Protein AF-A0A3B9EGG4-F1 (afdb_monomer)

Radius of gyration: 11.66 Å; Cα contacts (8 Å, |Δi|>4): 43; chains: 1; bounding box: 29×19×31 Å

Sequence (56 aa):
MLDSPKLTARQQQILDLIQTAIARTGAPPTRAEIAAELGFKSANAAEEHLQALARK

Structure (mmCIF, N/CA/C/O backbone):
data_AF-A0A3B9EGG4-F1
#
_entry.id   AF-A0A3B9EGG4-F1
#
loop_
_atom_site.group_PDB
_atom_site.id
_atom_site.type_symbo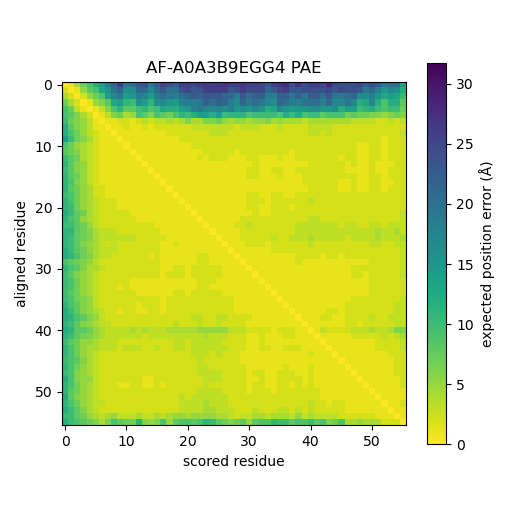l
_atom_site.label_atom_id
_atom_site.label_alt_id
_atom_site.label_comp_id
_atom_site.label_asym_id
_atom_site.label_entity_id
_atom_site.label_seq_id
_atom_site.pdbx_PDB_ins_code
_atom_site.Cartn_x
_atom_site.Cartn_y
_atom_site.Cartn_z
_atom_site.occupancy
_atom_site.B_iso_or_equiv
_atom_site.auth_seq_id
_atom_site.auth_comp_id
_atom_site.auth_asym_id
_atom_site.auth_atom_id
_atom_site.pdbx_PDB_model_num
ATOM 1 N N . MET A 1 1 ? -17.387 8.071 -23.334 1.00 43.38 1 MET A N 1
ATOM 2 C CA . MET A 1 1 ? -17.263 7.296 -22.081 1.00 43.38 1 MET A CA 1
ATOM 3 C C . MET A 1 1 ? -15.892 7.636 -21.528 1.00 43.38 1 MET A C 1
ATOM 5 O O . MET A 1 1 ? -14.992 7.807 -22.331 1.00 43.38 1 MET A O 1
ATOM 9 N N . LEU A 1 2 ? -15.751 7.899 -20.229 1.00 47.06 2 LEU A N 1
ATOM 10 C CA . LEU A 1 2 ? -14.450 8.258 -19.660 1.00 47.06 2 LEU A CA 1
ATOM 11 C C . LEU A 1 2 ? -13.597 6.987 -19.613 1.00 47.06 2 LEU A C 1
ATOM 13 O O . LEU A 1 2 ? -13.834 6.121 -18.775 1.00 47.06 2 LEU A O 1
ATOM 17 N N . ASP A 1 3 ? -12.673 6.843 -20.558 1.00 59.72 3 ASP A N 1
ATOM 18 C CA . ASP A 1 3 ? -11.745 5.717 -20.624 1.00 59.72 3 ASP A CA 1
ATOM 19 C C . ASP A 1 3 ? -10.713 5.839 -19.493 1.00 59.72 3 ASP A C 1
ATOM 21 O O . ASP A 1 3 ? -9.627 6.392 -19.673 1.00 59.72 3 ASP A O 1
ATOM 25 N N . SER A 1 4 ? -11.060 5.362 -18.294 1.00 62.94 4 SER A N 1
ATOM 26 C CA . SER A 1 4 ? -10.092 5.221 -17.203 1.00 62.94 4 SER A CA 1
ATOM 27 C C . SER A 1 4 ? -8.928 4.345 -17.682 1.00 62.94 4 SER A C 1
ATOM 29 O O . SER A 1 4 ? -9.163 3.252 -18.212 1.00 62.94 4 SER A O 1
AT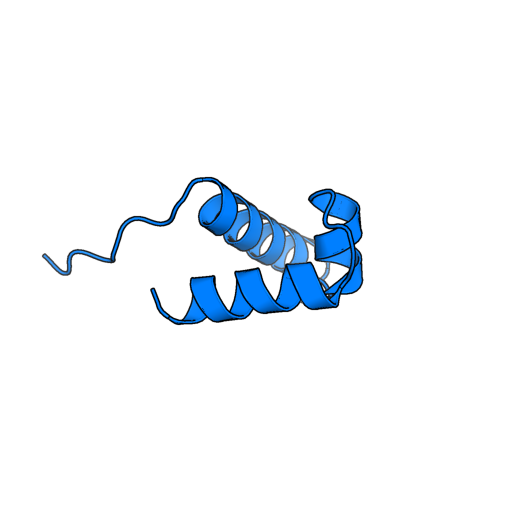OM 31 N N . PRO A 1 5 ? -7.670 4.791 -17.534 1.00 69.94 5 PRO A N 1
ATOM 32 C CA . PRO A 1 5 ? -6.538 4.059 -18.074 1.00 69.94 5 PRO A CA 1
ATOM 33 C C . PRO A 1 5 ? -6.439 2.683 -17.418 1.00 69.94 5 PRO A C 1
ATOM 35 O O . PRO A 1 5 ? -6.418 2.543 -16.196 1.00 69.94 5 PRO A O 1
ATOM 38 N N . LYS A 1 6 ? -6.353 1.647 -18.259 1.00 85.88 6 LYS A N 1
ATOM 39 C CA . LYS A 1 6 ? -6.265 0.256 -17.812 1.00 85.88 6 LYS A CA 1
ATOM 40 C C . LYS A 1 6 ? -5.058 0.074 -16.888 1.00 85.88 6 LYS A C 1
ATOM 42 O O . LYS A 1 6 ? -3.915 0.332 -17.280 1.00 85.88 6 LYS A O 1
ATOM 47 N N . LEU A 1 7 ? -5.322 -0.383 -15.667 1.00 92.31 7 LEU A N 1
ATOM 48 C CA . LEU A 1 7 ? -4.288 -0.727 -14.699 1.00 92.31 7 LEU A CA 1
ATOM 49 C C . LEU A 1 7 ? -3.497 -1.947 -15.181 1.00 92.31 7 LEU A C 1
ATOM 51 O O . LEU A 1 7 ? -4.041 -2.872 -15.789 1.00 92.31 7 LEU A O 1
ATOM 55 N N . THR A 1 8 ? -2.197 -1.966 -14.893 1.00 93.94 8 THR A N 1
ATOM 56 C CA . THR A 1 8 ? -1.412 -3.201 -15.035 1.00 93.94 8 THR A CA 1
ATOM 57 C C . THR A 1 8 ? -1.898 -4.246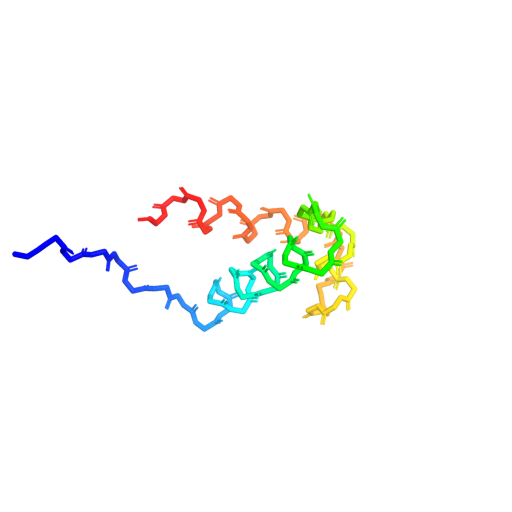 -14.027 1.00 93.94 8 THR A C 1
ATOM 59 O O . THR A 1 8 ? -2.468 -3.895 -12.995 1.00 93.94 8 THR A O 1
ATOM 62 N N . ALA A 1 9 ? -1.620 -5.531 -14.271 1.00 92.94 9 ALA A N 1
ATOM 63 C CA . ALA A 1 9 ? -2.001 -6.600 -13.342 1.00 92.94 9 ALA A CA 1
ATOM 64 C C . ALA A 1 9 ? -1.504 -6.330 -11.910 1.00 92.94 9 ALA A C 1
ATOM 66 O O . ALA A 1 9 ? -2.241 -6.510 -10.947 1.00 92.94 9 ALA A O 1
ATOM 67 N N . ARG A 1 10 ? -0.280 -5.806 -11.772 1.00 93.81 10 ARG A N 1
ATOM 68 C CA . ARG A 1 10 ? 0.293 -5.475 -10.466 1.00 93.81 10 ARG A CA 1
ATOM 69 C C . ARG A 1 10 ? -0.404 -4.294 -9.789 1.00 93.81 10 ARG A C 1
ATOM 71 O O . ARG A 1 10 ? -0.606 -4.317 -8.582 1.00 93.81 10 ARG A O 1
ATOM 78 N N . GLN A 1 11 ? -0.775 -3.273 -10.557 1.00 95.31 11 GLN A N 1
ATOM 79 C CA . GLN A 1 11 ? -1.545 -2.130 -10.061 1.00 95.31 11 GLN A CA 1
ATOM 80 C C . GLN A 1 11 ? -2.941 -2.552 -9.596 1.00 95.31 11 GLN A C 1
ATOM 82 O O . GLN A 1 11 ? -3.383 -2.116 -8.538 1.00 95.31 11 GLN A O 1
ATOM 87 N N . GLN A 1 12 ? -3.589 -3.449 -10.343 1.00 95.56 12 GLN A N 1
ATOM 88 C CA . GLN A 1 12 ? -4.876 -4.020 -9.961 1.00 95.56 12 GLN A CA 1
ATOM 89 C C . GLN A 1 12 ? -4.767 -4.815 -8.652 1.00 95.56 12 GLN A C 1
ATOM 91 O O . GLN A 1 12 ? -5.543 -4.571 -7.739 1.00 95.56 12 GLN A O 1
ATOM 96 N N . GLN A 1 13 ? -3.744 -5.666 -8.501 1.00 96.75 13 GLN A N 1
ATOM 97 C CA . GLN A 1 13 ? -3.500 -6.400 -7.250 1.00 96.75 13 GLN A CA 1
ATOM 98 C C . GLN A 1 13 ? -3.347 -5.477 -6.033 1.00 96.75 13 GLN A C 1
ATOM 100 O O . GLN A 1 13 ? -3.875 -5.772 -4.965 1.00 96.75 13 GLN A O 1
ATOM 105 N N . ILE A 1 14 ? -2.632 -4.357 -6.185 1.00 96.62 14 ILE A N 1
ATOM 106 C CA . ILE A 1 14 ? -2.482 -3.365 -5.111 1.00 96.62 14 ILE A CA 1
ATOM 107 C C . ILE A 1 14 ? -3.833 -2.728 -4.780 1.00 96.62 14 ILE A C 1
ATOM 109 O O . ILE A 1 14 ? -4.184 -2.610 -3.609 1.00 96.62 14 ILE A O 1
ATOM 113 N N . LEU A 1 15 ? -4.601 -2.341 -5.799 1.00 96.69 15 LEU A N 1
ATOM 114 C CA . LEU A 1 15 ? -5.918 -1.742 -5.617 1.00 96.69 15 LEU A CA 1
ATOM 115 C C . LEU A 1 15 ? -6.898 -2.710 -4.928 1.00 96.69 15 LEU A C 1
ATOM 117 O O . LEU A 1 15 ? -7.623 -2.305 -4.020 1.00 96.69 15 LEU A O 1
ATOM 121 N N . ASP A 1 16 ? -6.900 -3.985 -5.313 1.00 97.56 16 ASP A N 1
ATOM 122 C CA . ASP A 1 16 ? -7.737 -5.020 -4.696 1.00 97.56 16 ASP A CA 1
ATOM 123 C C . ASP A 1 16 ? -7.333 -5.286 -3.243 1.00 97.56 16 ASP A C 1
ATOM 125 O O . ASP A 1 16 ? -8.199 -5.416 -2.373 1.00 97.56 16 ASP A O 1
ATOM 129 N N . LEU A 1 17 ? -6.028 -5.305 -2.951 1.00 97.94 17 LEU A N 1
ATOM 130 C CA . LEU A 1 17 ? -5.519 -5.442 -1.587 1.00 97.94 17 LEU A CA 1
ATOM 131 C C . LEU A 1 17 ? -5.964 -4.270 -0.704 1.00 97.94 17 LEU A C 1
ATOM 133 O O . LEU A 1 17 ? -6.441 -4.494 0.407 1.00 97.94 17 LEU A O 1
ATOM 137 N N . ILE A 1 18 ? -5.863 -3.032 -1.201 1.00 97.81 18 ILE A N 1
ATOM 138 C CA . ILE A 1 18 ? -6.295 -1.835 -0.465 1.00 97.81 18 ILE A CA 1
ATOM 139 C C . ILE A 1 18 ? -7.793 -1.896 -0.169 1.00 97.81 18 ILE A C 1
ATOM 141 O O . ILE A 1 18 ? -8.194 -1.720 0.980 1.00 97.81 18 ILE A O 1
ATOM 145 N N . GLN A 1 19 ? -8.617 -2.176 -1.181 1.00 98.00 19 GLN A N 1
ATOM 146 C CA . GLN A 1 19 ? -10.069 -2.276 -1.009 1.00 98.00 19 GLN A CA 1
ATOM 147 C C . GLN A 1 19 ? -10.445 -3.376 -0.013 1.00 98.00 19 GLN A C 1
ATOM 149 O O . GLN A 1 19 ? -11.268 -3.156 0.875 1.00 98.00 19 GLN A O 1
ATOM 154 N N . THR A 1 20 ? -9.807 -4.543 -0.123 1.00 98.19 20 THR A N 1
ATOM 155 C CA . THR A 1 20 ? -10.054 -5.680 0.771 1.00 98.19 20 THR A CA 1
ATOM 156 C C . THR A 1 20 ? -9.660 -5.360 2.209 1.00 98.19 20 THR A C 1
ATOM 158 O O . THR A 1 20 ? -10.405 -5.687 3.131 1.00 98.19 20 THR A O 1
ATOM 161 N N . ALA A 1 21 ? -8.514 -4.713 2.418 1.00 98.19 21 ALA A N 1
ATOM 162 C CA . ALA A 1 21 ? -8.064 -4.302 3.741 1.00 98.19 21 ALA A CA 1
ATOM 163 C C . ALA A 1 21 ? -9.032 -3.287 4.361 1.00 98.19 21 ALA A C 1
ATOM 165 O O . ALA A 1 21 ? -9.516 -3.533 5.460 1.00 98.19 21 ALA A O 1
ATOM 166 N N . ILE A 1 22 ? -9.426 -2.240 3.625 1.00 98.38 22 ILE A N 1
ATOM 167 C CA . ILE A 1 22 ? -10.405 -1.251 4.105 1.00 98.38 22 ILE A CA 1
ATOM 168 C C . ILE A 1 22 ? -11.722 -1.933 4.487 1.00 98.38 22 ILE A C 1
ATOM 170 O O . ILE A 1 22 ? -12.255 -1.672 5.563 1.00 98.38 22 ILE A O 1
ATOM 174 N N . ALA A 1 23 ? -12.226 -2.840 3.648 1.00 98.38 23 ALA A N 1
ATOM 175 C CA . ALA A 1 23 ? -13.473 -3.552 3.918 1.00 98.38 23 ALA A CA 1
ATOM 176 C C . ALA A 1 23 ? -13.399 -4.454 5.165 1.00 98.38 23 ALA A C 1
ATOM 178 O O . ALA A 1 23 ? -14.415 -4.674 5.818 1.00 98.38 23 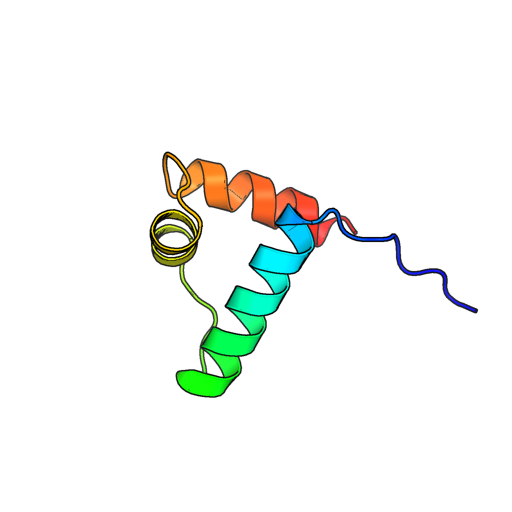ALA A O 1
ATOM 179 N N . ARG A 1 24 ? -12.216 -4.988 5.496 1.00 97.81 24 ARG A N 1
ATOM 180 C CA . ARG A 1 24 ? -12.018 -5.913 6.623 1.00 97.81 24 ARG A CA 1
ATOM 181 C C . ARG A 1 24 ? -11.635 -5.223 7.929 1.00 97.81 24 ARG A C 1
ATOM 183 O O . ARG A 1 24 ? -12.078 -5.659 8.985 1.00 97.81 24 ARG A O 1
ATOM 190 N N . THR A 1 25 ? -10.786 -4.202 7.871 1.00 97.31 25 THR A N 1
ATOM 191 C CA . THR A 1 25 ? -10.164 -3.575 9.051 1.00 97.31 25 THR A CA 1
ATOM 192 C C . THR A 1 25 ? -10.655 -2.150 9.295 1.00 97.31 25 THR A C 1
ATOM 194 O O . THR A 1 25 ? -10.413 -1.599 10.365 1.00 97.31 25 THR A O 1
ATOM 197 N N . GLY A 1 26 ? -11.332 -1.539 8.318 1.00 98.31 26 GLY A N 1
ATOM 198 C CA . GLY A 1 26 ? -11.709 -0.126 8.338 1.00 98.31 26 GLY A CA 1
ATOM 199 C C . GLY A 1 26 ? -10.576 0.830 7.944 1.00 98.31 26 GLY A C 1
ATOM 200 O O . GLY A 1 26 ? -10.789 2.040 7.949 1.00 98.31 26 GLY A O 1
ATOM 201 N N . ALA A 1 27 ? -9.390 0.322 7.589 1.00 97.75 27 ALA A N 1
ATOM 202 C CA . ALA A 1 27 ? -8.223 1.128 7.237 1.00 97.75 27 ALA A CA 1
ATOM 203 C C . ALA A 1 27 ? -7.445 0.542 6.039 1.00 97.75 27 ALA A C 1
ATOM 205 O O . ALA A 1 27 ? -7.447 -0.674 5.831 1.00 97.75 27 ALA A O 1
ATOM 206 N N . PRO A 1 28 ? -6.766 1.381 5.231 1.00 97.56 28 PRO A N 1
ATOM 207 C CA . PRO A 1 28 ? -5.879 0.892 4.181 1.00 97.56 28 PRO A CA 1
ATOM 208 C C . PRO A 1 28 ? -4.656 0.179 4.783 1.00 97.56 28 PRO A C 1
ATOM 210 O O . PRO A 1 28 ? -4.237 0.516 5.893 1.00 97.56 28 PRO A O 1
ATOM 213 N N . PRO A 1 29 ? -4.044 -0.764 4.048 1.00 98.06 29 PRO A N 1
ATOM 214 C CA . PRO A 1 29 ? -2.838 -1.429 4.502 1.00 98.06 29 PRO A CA 1
ATOM 215 C C . PRO A 1 29 ? 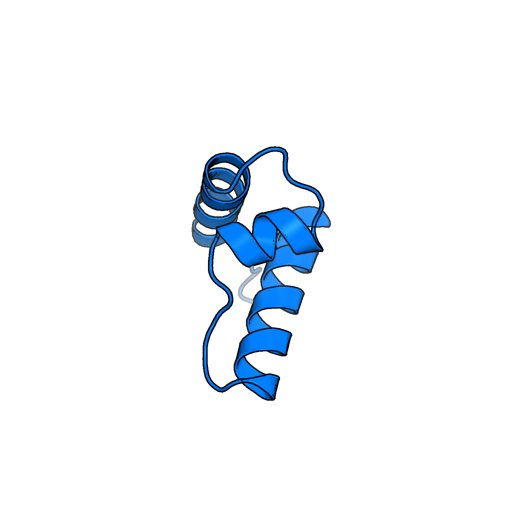-1.660 -0.452 4.447 1.00 98.06 29 PRO A C 1
ATOM 217 O O . PRO A 1 29 ? -1.566 0.418 3.575 1.00 98.06 29 PRO A O 1
ATOM 220 N N . THR A 1 30 ? -0.723 -0.615 5.367 1.00 98.00 30 THR A N 1
ATOM 221 C CA . THR A 1 30 ? 0.560 0.076 5.341 1.00 98.00 30 THR A CA 1
ATOM 222 C C . THR A 1 30 ? 1.407 -0.412 4.167 1.00 98.00 30 THR A C 1
ATOM 224 O O . THR A 1 30 ? 1.253 -1.519 3.649 1.00 98.00 30 THR A O 1
ATOM 227 N N . ARG A 1 31 ? 2.396 0.391 3.767 1.00 98.12 31 ARG A N 1
ATOM 228 C CA . ARG A 1 31 ? 3.356 0.000 2.718 1.00 98.12 31 ARG A CA 1
ATOM 229 C C . ARG A 1 31 ? 4.110 -1.291 3.064 1.00 98.12 31 ARG A C 1
ATOM 231 O O . ARG A 1 31 ? 4.485 -2.038 2.168 1.00 98.12 31 ARG A O 1
ATOM 238 N N . ALA A 1 32 ? 4.365 -1.527 4.352 1.00 98.00 32 ALA A N 1
ATOM 239 C CA . ALA A 1 32 ? 5.049 -2.724 4.826 1.00 98.00 32 ALA A CA 1
ATOM 240 C C . ALA A 1 32 ? 4.168 -3.970 4.667 1.00 98.00 32 ALA A C 1
ATOM 242 O O . ALA A 1 32 ? 4.652 -4.992 4.19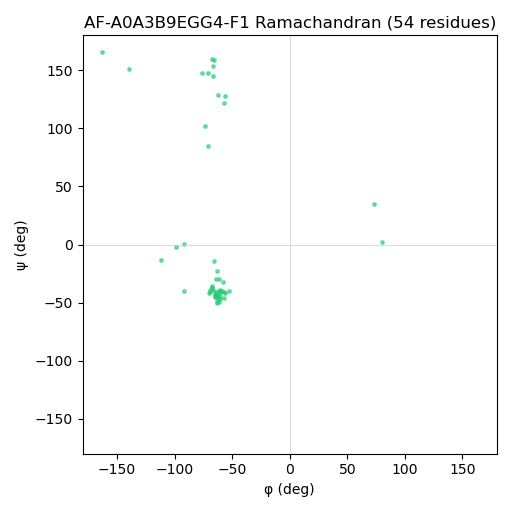2 1.00 98.00 32 ALA A O 1
ATOM 243 N N . GLU A 1 33 ? 2.875 -3.861 4.974 1.00 98.12 33 GLU A N 1
ATOM 244 C CA . GLU A 1 33 ? 1.906 -4.938 4.743 1.00 98.12 33 GLU A CA 1
ATOM 245 C C . GLU A 1 33 ? 1.746 -5.220 3.249 1.00 98.12 33 GLU A C 1
ATOM 247 O O . GLU A 1 33 ? 1.823 -6.368 2.834 1.00 98.12 33 GLU A O 1
ATOM 252 N N . ILE A 1 34 ? 1.650 -4.183 2.410 1.00 97.88 34 ILE A N 1
ATOM 253 C CA . ILE A 1 34 ? 1.619 -4.354 0.948 1.00 97.88 34 ILE A CA 1
ATOM 254 C C . ILE A 1 34 ? 2.887 -5.064 0.456 1.00 97.88 34 ILE A C 1
ATOM 256 O O . ILE A 1 34 ? 2.820 -5.919 -0.428 1.00 97.88 34 ILE A O 1
ATOM 260 N N . ALA A 1 35 ? 4.050 -4.722 1.016 1.00 97.88 35 ALA A N 1
ATOM 261 C CA . ALA A 1 35 ? 5.300 -5.380 0.671 1.00 97.88 35 ALA A CA 1
ATOM 262 C C . ALA A 1 35 ? 5.314 -6.859 1.059 1.00 97.88 35 ALA A C 1
ATOM 264 O O . ALA A 1 35 ? 5.699 -7.683 0.230 1.00 97.88 35 ALA A O 1
ATOM 265 N N . ALA A 1 36 ? 4.862 -7.186 2.267 1.00 97.81 36 ALA A N 1
ATOM 266 C CA . ALA A 1 36 ? 4.773 -8.559 2.744 1.00 97.81 36 ALA A CA 1
ATOM 267 C C . ALA A 1 36 ? 3.786 -9.391 1.907 1.00 97.81 36 ALA A C 1
ATOM 269 O O . ALA A 1 36 ? 4.162 -10.438 1.388 1.00 97.81 36 ALA A O 1
ATOM 270 N N . GLU A 1 37 ? 2.569 -8.885 1.697 1.00 97.19 37 GLU A N 1
ATOM 271 C CA . GLU A 1 37 ? 1.485 -9.603 1.011 1.00 97.19 37 GLU A CA 1
ATOM 272 C C . GLU A 1 37 ? 1.771 -9.826 -0.477 1.00 97.19 37 GLU A C 1
ATOM 274 O O . GLU A 1 37 ? 1.442 -10.867 -1.042 1.00 97.19 37 GLU A O 1
ATOM 279 N N . LEU A 1 38 ? 2.394 -8.847 -1.139 1.00 96.38 38 LEU A N 1
ATOM 280 C CA . LEU A 1 38 ? 2.641 -8.912 -2.577 1.00 96.38 38 LEU A CA 1
ATOM 281 C C . LEU A 1 38 ? 4.067 -9.363 -2.928 1.00 96.38 38 LEU A C 1
ATOM 283 O O . LEU A 1 38 ? 4.384 -9.482 -4.116 1.00 96.38 38 LEU A O 1
ATOM 287 N N . GLY A 1 39 ? 4.932 -9.603 -1.940 1.00 96.88 39 GLY A N 1
ATOM 288 C CA . GLY A 1 39 ? 6.309 -10.064 -2.143 1.00 96.88 39 GLY A CA 1
ATOM 289 C C . GLY A 1 39 ? 7.259 -8.991 -2.684 1.00 96.88 39 GLY A C 1
ATOM 290 O O . GLY A 1 39 ? 8.134 -9.286 -3.500 1.00 96.88 39 GLY A O 1
ATOM 291 N N . PHE A 1 40 ? 7.087 -7.728 -2.284 1.00 96.62 40 PHE A N 1
ATOM 292 C CA . PHE A 1 40 ? 8.067 -6.687 -2.600 1.00 96.62 40 PHE A CA 1
ATOM 293 C C . PHE A 1 40 ? 9.303 -6.803 -1.706 1.00 96.62 40 PHE A C 1
ATOM 295 O O . PHE A 1 40 ? 9.222 -7.142 -0.531 1.00 96.62 40 PHE A O 1
ATOM 302 N N . LYS A 1 41 ? 10.464 -6.436 -2.258 1.00 94.81 41 LYS A N 1
ATOM 303 C CA . LYS A 1 41 ? 11.747 -6.474 -1.537 1.00 94.81 41 LYS A CA 1
ATOM 304 C C . LYS A 1 41 ? 11.799 -5.524 -0.333 1.00 94.81 41 LYS A C 1
ATOM 306 O O . LYS A 1 41 ? 12.634 -5.707 0.545 1.00 94.81 41 LYS A O 1
ATOM 311 N N . SER A 1 42 ? 10.964 -4.484 -0.317 1.00 96.50 42 SER A N 1
ATOM 312 C CA . SER A 1 42 ? 10.888 -3.501 0.765 1.00 96.50 42 SER A CA 1
ATOM 313 C C . SER A 1 42 ? 9.587 -2.694 0.707 1.00 96.50 42 SER A C 1
ATOM 315 O O . SER A 1 42 ? 8.911 -2.647 -0.323 1.00 96.50 42 SER A O 1
ATOM 317 N N . ALA A 1 43 ? 9.273 -1.992 1.800 1.00 97.25 43 ALA A N 1
ATOM 318 C CA . ALA A 1 43 ? 8.166 -1.035 1.849 1.00 97.25 43 ALA A CA 1
ATOM 319 C C . ALA A 1 43 ? 8.342 0.135 0.860 1.00 97.25 43 ALA A C 1
ATOM 321 O O . ALA A 1 43 ? 7.350 0.665 0.368 1.00 97.25 43 ALA A O 1
ATOM 322 N N . ASN A 1 44 ? 9.585 0.519 0.546 1.00 97.56 44 ASN A N 1
ATOM 323 C CA . ASN A 1 44 ? 9.860 1.567 -0.441 1.00 97.56 44 ASN A CA 1
ATOM 324 C C . ASN A 1 44 ? 9.498 1.102 -1.856 1.00 97.56 44 AS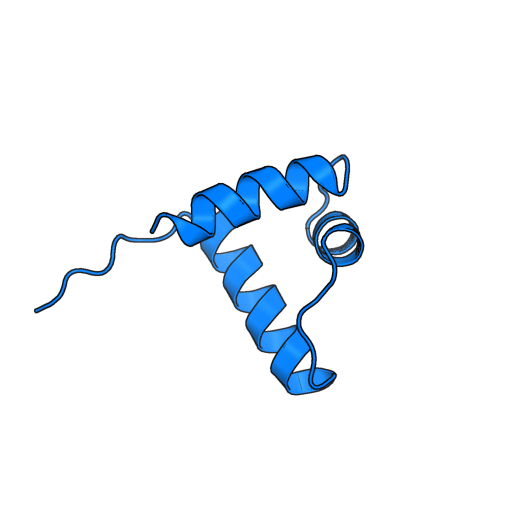N A C 1
ATOM 326 O O . ASN A 1 44 ? 8.866 1.849 -2.590 1.00 97.56 44 ASN A O 1
ATOM 330 N N . ALA A 1 45 ? 9.801 -0.153 -2.209 1.00 96.31 45 ALA A N 1
ATOM 331 C CA . ALA A 1 45 ? 9.376 -0.705 -3.495 1.00 96.31 45 ALA A CA 1
ATOM 332 C C . ALA A 1 45 ? 7.840 -0.710 -3.615 1.00 96.31 45 ALA A C 1
ATOM 334 O O . ALA A 1 45 ? 7.296 -0.335 -4.651 1.00 96.31 45 ALA A O 1
ATOM 335 N N . ALA A 1 46 ? 7.122 -1.066 -2.542 1.00 97.19 46 ALA A N 1
ATOM 336 C CA . ALA A 1 46 ? 5.663 -0.950 -2.514 1.00 97.19 46 ALA A CA 1
ATOM 337 C C . ALA A 1 46 ? 5.188 0.504 -2.713 1.00 97.19 46 ALA A C 1
ATOM 339 O O . ALA A 1 46 ? 4.219 0.735 -3.434 1.00 97.19 46 ALA A O 1
ATOM 340 N N . GLU A 1 47 ? 5.884 1.485 -2.128 1.00 97.56 47 GLU A N 1
ATOM 341 C CA . GLU A 1 47 ? 5.589 2.908 -2.324 1.00 97.56 47 GLU A CA 1
ATOM 342 C C . GLU A 1 47 ? 5.714 3.345 -3.783 1.00 97.56 47 GLU A C 1
ATOM 344 O O . GLU A 1 47 ? 4.806 3.993 -4.296 1.00 97.56 47 GLU A O 1
ATOM 349 N N . GLU A 1 48 ? 6.794 2.979 -4.472 1.00 97.06 48 GLU A N 1
ATOM 350 C CA . GLU A 1 48 ? 6.988 3.345 -5.881 1.00 97.06 48 GLU A CA 1
ATOM 351 C C . GLU A 1 48 ? 5.823 2.845 -6.746 1.00 97.06 48 GLU A C 1
ATOM 353 O O . GLU A 1 48 ? 5.288 3.574 -7.588 1.00 97.06 48 GLU A O 1
ATOM 358 N N . HIS A 1 49 ? 5.356 1.622 -6.484 1.00 95.62 49 HIS A N 1
ATOM 359 C CA . HIS A 1 49 ? 4.185 1.072 -7.158 1.00 95.62 49 HIS A CA 1
ATOM 360 C C . HIS A 1 49 ? 2.878 1.789 -6.785 1.00 95.62 49 HIS A C 1
ATOM 362 O O . HIS A 1 49 ? 2.038 1.990 -7.665 1.00 95.62 49 HIS A O 1
ATOM 368 N N . LEU A 1 50 ? 2.706 2.207 -5.527 1.00 96.62 50 LEU A N 1
ATOM 369 C CA . LEU A 1 50 ? 1.565 3.025 -5.096 1.00 96.62 50 LEU A CA 1
ATOM 370 C C . LEU A 1 50 ? 1.561 4.395 -5.781 1.00 96.62 50 LEU A C 1
ATOM 372 O O . LEU A 1 50 ? 0.526 4.821 -6.289 1.00 96.62 50 LEU A O 1
ATOM 376 N N . GLN A 1 51 ? 2.714 5.062 -5.866 1.00 96.12 51 GLN A N 1
ATOM 377 C CA . GLN A 1 51 ? 2.845 6.336 -6.572 1.00 96.12 51 GLN A CA 1
ATOM 378 C C . GLN A 1 51 ? 2.519 6.182 -8.062 1.00 96.12 51 GLN A C 1
ATOM 380 O O . GLN A 1 51 ? 1.859 7.040 -8.642 1.00 96.12 51 GLN A O 1
ATOM 385 N N . ALA A 1 52 ? 2.946 5.083 -8.689 1.00 93.44 52 ALA A N 1
ATOM 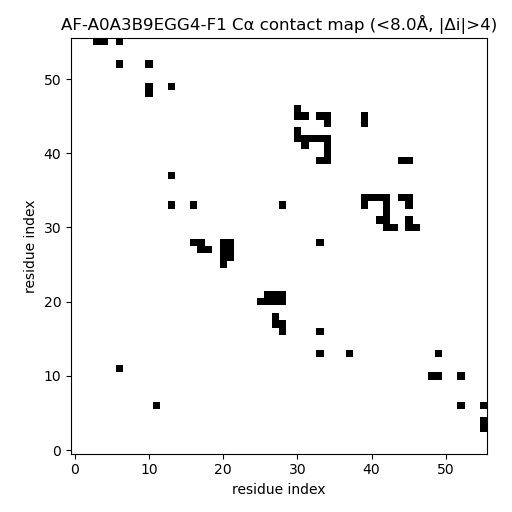386 C CA . ALA A 1 52 ? 2.612 4.790 -10.080 1.00 93.44 52 ALA A CA 1
ATOM 387 C C . ALA A 1 52 ? 1.118 4.481 -10.280 1.00 93.44 52 ALA A C 1
ATOM 389 O O . ALA A 1 52 ? 0.561 4.835 -11.317 1.00 93.44 52 ALA A O 1
ATOM 390 N N . LEU A 1 53 ? 0.473 3.812 -9.317 1.00 93.38 53 LEU A N 1
ATOM 391 C CA . LEU A 1 53 ? -0.972 3.569 -9.313 1.00 93.38 53 LEU A CA 1
ATOM 392 C C . LEU A 1 53 ? -1.760 4.880 -9.184 1.00 93.38 53 LEU A C 1
ATOM 394 O O . LEU A 1 53 ? -2.699 5.082 -9.938 1.00 93.38 53 LEU A O 1
ATOM 398 N N . ALA A 1 54 ? -1.341 5.795 -8.308 1.00 92.62 54 ALA A N 1
ATOM 399 C CA . ALA A 1 54 ? -2.016 7.077 -8.083 1.00 92.62 54 ALA A CA 1
ATOM 400 C C . ALA A 1 54 ? -1.984 8.039 -9.289 1.00 92.62 54 ALA A C 1
ATOM 402 O O . ALA A 1 54 ? -2.700 9.035 -9.301 1.00 92.62 54 ALA A O 1
ATOM 403 N N . ARG A 1 55 ? -1.136 7.771 -10.290 1.00 89.50 55 ARG A N 1
ATOM 404 C CA . ARG A 1 55 ? -1.024 8.561 -11.531 1.00 89.50 55 ARG A CA 1
ATOM 405 C C . ARG A 1 55 ? -1.916 8.044 -12.670 1.00 89.50 55 ARG A C 1
ATOM 407 O O . ARG A 1 55 ? -1.811 8.558 -13.782 1.00 89.50 55 ARG A O 1
ATOM 414 N N . LYS A 1 56 ? -2.691 6.984 -12.436 1.00 84.12 56 LYS A N 1
ATOM 415 C CA . LYS A 1 56 ? -3.653 6.413 -13.388 1.00 84.12 56 LYS A CA 1
ATOM 416 C C . LYS A 1 56 ? -5.020 7.041 -13.165 1.00 84.12 56 LYS A C 1
ATOM 418 O O . LYS A 1 56 ? -5.645 7.390 -14.185 1.00 84.12 56 LYS A O 1
#

Nearest PDB structures (foldseek):
  1jhh-assembly1_A  TM=9.667E-01  e=9.444E-05  Escherichia coli
  1jhf-assembly1_A  TM=9.789E-01  e=1.609E-04  Escherichia coli
  3jso-assembly1_A  TM=9.385E-01  e=1.609E-04  Escherichia coli K-12
  3jso-assembly1_B  TM=9.485E-01  e=2.565E-04  Escherichia coli K-12
  3jsp-assembly1_B  TM=9.421E-01  e=2.245E-04 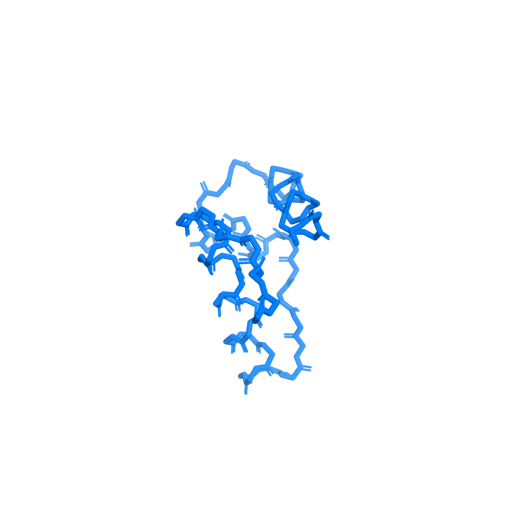 Escherichia coli K-12

Secondary structure (DSSP, 8-state):
---PPPPPHHHHHHHHHHHHHHHHHSSPPPHHHHHHHHT-SSHHHHHHHHHHHTT-

Foldseek 3Di:
DPPDDDDDPLLVVQVVQQVVCCVPPVHGDQLQVVCVVVVNPHSVSSVVSVVVSVVD

Mean predicted aligned error: 3.8 Å

Solvent-accessible surface area (backbone atoms only — not comparable to full-atom values): 3303 Å² total; per-residue (Å²): 129,88,79,73,62,82,69,52,74,68,46,45,51,51,53,52,50,34,53,51,32,28,75,73,71,75,42,68,66,51,47,55,53,50,6,65,78,71,67,42,97,34,38,65,57,33,42,56,52,48,57,58,47,77,73,92

pLDDT: mean 92.55, std 11.97, range [43.38, 98.38]